Protein AF-A0A966MQL0-F1 (afdb_monomer_lite)

Radius of gyration: 12.39 Å; chains: 1; bounding box: 26×18×35 Å

pLDDT: mean 83.42, std 11.23, range [56.28, 94.94]

Foldseek 3Di:
DDDDCLQPVDPPRPSVVVVLVVVQVCCCPPVVKHFHKDFPDHVSVVGPDTDIDTDIDHD

Sequence (59 aa):
ERSPVSADAAPKGAGCGLYEAAFREALQLVADADGAVDHVMCRTRGDSSCQWRADWRRR

Structure (mmCIF, N/CA/C/O backbone):
data_AF-A0A966MQL0-F1
#
_entry.id   AF-A0A966MQL0-F1
#
loop_
_atom_site.group_PDB
_atom_site.id
_atom_site.type_symbol
_atom_site.label_atom_id
_atom_site.label_alt_id
_atom_site.label_comp_id
_atom_site.label_asym_id
_atom_site.label_entity_id
_atom_site.label_seq_id
_atom_site.pdbx_PDB_ins_code
_atom_site.Cartn_x
_atom_site.Cartn_y
_atom_site.Cartn_z
_atom_site.occupancy
_atom_site.B_iso_or_equiv
_atom_site.auth_seq_id
_atom_site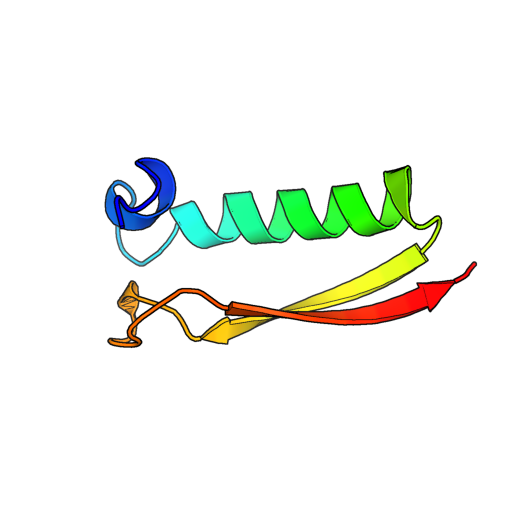.auth_comp_id
_atom_site.auth_asym_id
_atom_site.auth_atom_id
_atom_site.pdbx_PDB_model_num
ATOM 1 N N . GLU A 1 1 ? 3.703 -9.539 18.276 1.00 56.28 1 GLU A N 1
ATOM 2 C CA . GLU A 1 1 ? 4.308 -8.799 17.145 1.00 56.28 1 GLU A CA 1
ATOM 3 C C . GLU A 1 1 ? 4.007 -7.315 17.320 1.00 56.28 1 GLU A C 1
ATOM 5 O O . GLU A 1 1 ? 2.871 -6.973 17.622 1.00 56.28 1 GLU A O 1
ATOM 10 N N . ARG A 1 2 ? 5.028 -6.448 17.297 1.00 62.22 2 ARG A N 1
ATOM 11 C CA . ARG A 1 2 ? 4.868 -5.007 17.548 1.00 62.22 2 ARG A CA 1
ATOM 12 C C . ARG A 1 2 ? 4.639 -4.306 16.213 1.00 62.22 2 ARG A C 1
ATOM 14 O O . ARG A 1 2 ? 5.507 -4.377 15.349 1.00 62.22 2 ARG A O 1
ATOM 21 N N . SER A 1 3 ? 3.487 -3.662 16.058 1.00 62.69 3 SER A N 1
ATOM 22 C CA . SER A 1 3 ? 3.175 -2.880 14.862 1.00 62.69 3 SER A CA 1
ATOM 23 C C . SER A 1 3 ? 4.170 -1.732 14.668 1.00 62.69 3 SER A C 1
ATOM 25 O O . SER A 1 3 ? 4.666 -1.171 15.654 1.00 62.69 3 SER A O 1
ATOM 27 N N . PRO A 1 4 ? 4.454 -1.341 13.416 1.00 65.69 4 PRO A N 1
ATOM 28 C CA . PRO A 1 4 ? 5.224 -0.140 13.143 1.00 65.69 4 PRO A CA 1
ATOM 29 C C . PRO A 1 4 ? 4.508 1.105 13.672 1.00 65.69 4 PRO A C 1
ATOM 31 O O . PRO A 1 4 ? 3.296 1.243 13.510 1.00 65.69 4 PRO A O 1
ATOM 34 N N . VAL A 1 5 ? 5.267 2.044 14.243 1.00 68.06 5 VAL A N 1
ATOM 35 C CA . VAL A 1 5 ? 4.721 3.277 14.837 1.00 68.06 5 VAL A CA 1
ATOM 36 C C . VAL A 1 5 ? 3.866 4.052 13.833 1.00 68.06 5 VAL A C 1
ATOM 38 O O . VAL A 1 5 ? 2.771 4.477 14.168 1.00 68.06 5 VAL A O 1
ATOM 41 N N . SER A 1 6 ? 4.305 4.183 12.583 1.00 68.56 6 SER A N 1
ATOM 42 C CA . SER A 1 6 ? 3.568 4.902 11.535 1.00 68.56 6 SER A CA 1
ATOM 43 C C . SER A 1 6 ? 2.262 4.223 11.116 1.00 68.56 6 SER A C 1
ATOM 45 O O . SER A 1 6 ? 1.349 4.925 10.690 1.00 68.56 6 SER A O 1
ATOM 47 N N . ALA A 1 7 ? 2.139 2.898 11.248 1.00 63.97 7 ALA A N 1
ATOM 48 C CA . ALA A 1 7 ? 0.916 2.180 10.887 1.00 63.97 7 ALA A CA 1
ATOM 49 C C . ALA A 1 7 ? -0.247 2.511 11.837 1.00 63.97 7 ALA A C 1
ATOM 51 O O . ALA A 1 7 ? -1.381 2.648 11.381 1.00 63.97 7 ALA A O 1
ATOM 52 N N . ASP A 1 8 ? 0.048 2.693 13.129 1.00 67.25 8 ASP A N 1
ATOM 53 C CA . ASP A 1 8 ? -0.959 2.969 14.160 1.00 67.25 8 ASP A CA 1
ATOM 54 C C . ASP A 1 8 ? -1.003 4.462 14.585 1.00 67.25 8 ASP A C 1
ATOM 56 O O . ASP A 1 8 ? -1.984 4.897 15.183 1.00 67.25 8 ASP A O 1
ATOM 60 N N . ALA A 1 9 ? 0.019 5.276 14.273 1.00 64.88 9 ALA A N 1
ATOM 61 C CA . ALA A 1 9 ? 0.102 6.681 14.713 1.00 64.88 9 ALA A CA 1
ATOM 62 C C . ALA A 1 9 ? -0.713 7.675 13.869 1.00 64.88 9 ALA A C 1
ATOM 64 O O . ALA A 1 9 ? -0.980 8.790 14.317 1.00 64.88 9 ALA A O 1
ATOM 65 N N . ALA A 1 10 ? -1.078 7.314 12.638 1.00 64.94 10 ALA A N 1
ATOM 66 C CA . ALA A 1 10 ? -1.661 8.252 11.687 1.00 64.94 10 ALA A CA 1
ATOM 67 C C . ALA A 1 10 ? -3.186 8.042 11.539 1.00 64.94 10 ALA A C 1
ATOM 69 O O . ALA A 1 10 ? -3.617 6.938 11.181 1.00 64.94 10 ALA A O 1
ATOM 70 N N . PRO A 1 11 ? -4.023 9.081 11.754 1.00 65.12 11 PRO A N 1
ATOM 71 C CA . PRO A 1 11 ? -5.474 8.970 11.630 1.00 65.12 11 PRO A CA 1
ATOM 72 C C . PRO A 1 11 ? -5.896 8.421 10.268 1.00 65.12 11 PRO A C 1
ATOM 74 O O . PRO A 1 11 ? -5.306 8.757 9.239 1.00 65.12 11 PRO A O 1
ATOM 77 N N . LYS A 1 12 ? -6.953 7.599 10.258 1.00 66.06 12 LYS A N 1
ATOM 78 C CA . LYS A 1 12 ? -7.592 7.079 9.034 1.00 66.06 12 LYS A CA 1
ATOM 79 C C . LYS A 1 12 ? -6.641 6.334 8.082 1.00 66.06 12 LYS A C 1
ATOM 81 O O . LYS A 1 12 ? -6.947 6.184 6.906 1.00 66.06 12 LYS A O 1
ATOM 86 N N . GLY A 1 13 ? -5.505 5.841 8.576 1.00 65.75 13 GLY A N 1
ATOM 87 C CA . GLY A 1 13 ? -4.579 5.038 7.780 1.00 65.75 13 GLY A CA 1
ATOM 88 C C . GLY A 1 13 ? -3.633 5.855 6.906 1.00 65.75 13 GLY A C 1
ATOM 89 O O . GLY A 1 13 ? -3.054 5.291 5.984 1.00 65.75 13 GLY A O 1
ATOM 90 N N . ALA A 1 14 ? -3.412 7.144 7.197 1.00 73.50 14 ALA A N 1
ATOM 91 C CA . ALA A 1 14 ? -2.434 7.960 6.464 1.00 73.50 14 ALA A CA 1
ATOM 92 C C . ALA A 1 14 ? -1.007 7.365 6.488 1.00 73.50 14 ALA A C 1
ATOM 94 O O . ALA A 1 14 ? -0.239 7.545 5.547 1.00 73.50 14 ALA A O 1
ATOM 95 N N . GLY A 1 15 ? -0.678 6.557 7.500 1.00 80.38 15 GLY A N 1
ATOM 96 C CA . GLY A 1 15 ? 0.565 5.789 7.553 1.00 80.38 15 GLY A CA 1
ATOM 97 C C . GLY A 1 15 ? 0.678 4.712 6.474 1.00 80.38 15 GLY A C 1
ATOM 98 O O . GLY A 1 15 ? 1.782 4.374 6.067 1.00 80.38 15 GLY A O 1
ATOM 99 N N . CYS A 1 16 ? -0.441 4.202 5.952 1.00 87.62 16 CYS A N 1
ATOM 100 C CA . CYS A 1 16 ? -0.438 3.200 4.887 1.00 87.62 16 CYS A CA 1
ATOM 101 C C . CYS A 1 16 ? 0.021 3.782 3.544 1.00 87.62 16 CYS A C 1
ATOM 103 O O . CYS A 1 16 ? 0.630 3.058 2.765 1.00 87.62 16 CYS A O 1
ATOM 105 N N . GLY A 1 17 ? -0.199 5.082 3.305 1.00 86.44 17 GLY A N 1
ATOM 106 C CA . GLY A 1 17 ? 0.300 5.764 2.107 1.00 86.44 17 GLY A CA 1
ATOM 107 C C . GLY A 1 17 ? 1.829 5.843 2.063 1.00 86.44 17 GLY A C 1
ATOM 108 O O . GLY A 1 17 ? 2.421 5.668 1.003 1.00 86.44 17 GLY A O 1
ATOM 109 N N . LEU A 1 18 ? 2.484 6.011 3.222 1.00 87.19 18 LEU A N 1
ATOM 110 C CA . LEU A 1 18 ? 3.947 5.930 3.325 1.00 87.19 18 LEU A CA 1
ATOM 111 C C . LEU A 1 18 ? 4.456 4.548 2.891 1.00 87.19 18 LEU A C 1
ATOM 113 O O . LEU A 1 18 ? 5.416 4.454 2.132 1.00 87.19 18 LEU A O 1
ATOM 117 N N . TYR A 1 19 ? 3.811 3.480 3.366 1.00 89.25 19 TYR A N 1
ATOM 118 C CA . TYR A 1 19 ? 4.188 2.112 3.011 1.00 89.25 19 TYR A CA 1
ATOM 119 C C . TYR A 1 19 ? 3.917 1.797 1.543 1.00 89.25 19 TYR A C 1
ATOM 121 O O . TYR A 1 19 ? 4.767 1.205 0.890 1.00 89.25 19 TYR A O 1
ATOM 129 N N . GLU A 1 20 ? 2.777 2.233 1.008 1.00 90.75 20 GLU A N 1
ATOM 130 C CA . GLU A 1 20 ? 2.461 2.082 -0.413 1.00 90.75 20 GLU A CA 1
ATOM 131 C C . GLU A 1 20 ? 3.525 2.747 -1.298 1.00 90.75 20 GLU A C 1
ATOM 133 O O . GLU A 1 20 ? 4.044 2.108 -2.213 1.00 90.75 20 GLU A O 1
ATOM 138 N N . ALA A 1 21 ? 3.921 3.985 -0.980 1.00 91.19 21 ALA A N 1
ATOM 139 C CA . ALA A 1 21 ? 4.999 4.673 -1.683 1.00 91.19 21 ALA A CA 1
ATOM 140 C C . ALA A 1 21 ? 6.330 3.912 -1.570 1.00 91.19 21 ALA A C 1
ATOM 142 O O . ALA A 1 21 ? 6.989 3.677 -2.578 1.00 91.19 21 ALA A O 1
ATOM 143 N N . ALA A 1 22 ? 6.691 3.449 -0.369 1.00 91.88 22 ALA A N 1
ATOM 144 C CA . ALA A 1 22 ? 7.917 2.680 -0.159 1.00 91.88 22 ALA A CA 1
ATOM 145 C C . ALA A 1 22 ? 7.948 1.375 -0.978 1.00 91.88 22 ALA A C 1
ATOM 147 O O . ALA A 1 22 ? 8.987 1.029 -1.537 1.00 91.88 22 ALA A O 1
ATOM 148 N N . PHE A 1 23 ? 6.823 0.661 -1.093 1.00 92.88 23 PHE A N 1
ATOM 149 C CA . PHE A 1 23 ? 6.742 -0.544 -1.921 1.00 92.88 23 PHE A CA 1
ATOM 150 C C . PHE A 1 23 ? 6.876 -0.237 -3.415 1.00 92.88 23 PHE A C 1
ATOM 152 O O . PHE A 1 23 ? 7.544 -0.989 -4.123 1.00 92.88 23 PHE A O 1
ATOM 159 N N . ARG A 1 24 ? 6.289 0.865 -3.896 1.00 92.31 24 ARG A N 1
ATOM 160 C CA . ARG A 1 24 ? 6.433 1.296 -5.296 1.00 92.31 24 ARG A CA 1
ATOM 161 C C . ARG A 1 24 ? 7.880 1.641 -5.639 1.00 92.31 24 ARG A C 1
ATOM 163 O O . ARG A 1 24 ? 8.395 1.143 -6.635 1.00 92.31 24 ARG A O 1
ATOM 170 N N . GLU A 1 25 ? 8.547 2.413 -4.789 1.00 94.19 25 GLU A N 1
ATOM 171 C CA . GLU A 1 25 ? 9.966 2.744 -4.965 1.00 94.19 25 GLU A CA 1
ATOM 172 C C . GLU A 1 25 ? 10.846 1.486 -4.915 1.00 94.19 25 GLU A C 1
ATOM 174 O O . GLU A 1 25 ? 11.760 1.327 -5.721 1.00 94.19 25 GLU A O 1
ATOM 179 N N . ALA A 1 26 ? 10.550 0.534 -4.023 1.00 93.19 26 ALA A N 1
ATOM 180 C CA . ALA A 1 26 ? 11.284 -0.728 -3.956 1.00 93.19 26 ALA A CA 1
ATOM 181 C C . ALA A 1 26 ? 11.128 -1.572 -5.234 1.00 93.19 26 ALA A C 1
ATOM 183 O O . ALA A 1 26 ? 12.109 -2.155 -5.694 1.00 93.19 26 ALA A O 1
ATOM 184 N N . LEU A 1 27 ? 9.934 -1.625 -5.838 1.00 92.44 27 LEU A N 1
ATOM 185 C CA . LEU A 1 27 ? 9.733 -2.313 -7.122 1.00 92.44 27 LEU A CA 1
ATOM 186 C C . LEU A 1 27 ? 10.595 -1.700 -8.230 1.00 92.44 27 LEU A C 1
ATOM 188 O O . LEU A 1 27 ? 11.229 -2.435 -8.987 1.00 92.44 27 LEU A O 1
ATOM 192 N N . GLN A 1 28 ? 10.681 -0.372 -8.275 1.00 90.88 28 GLN A N 1
ATOM 193 C CA . GLN A 1 28 ? 11.486 0.331 -9.270 1.00 90.88 28 GLN A CA 1
ATOM 194 C C . GLN A 1 28 ? 12.986 0.123 -9.043 1.00 90.88 28 GLN A C 1
ATOM 196 O O . GLN A 1 28 ? 13.707 -0.243 -9.965 1.00 90.88 28 GLN A O 1
ATOM 201 N N . LEU A 1 29 ? 13.463 0.326 -7.813 1.00 94.06 29 LEU A 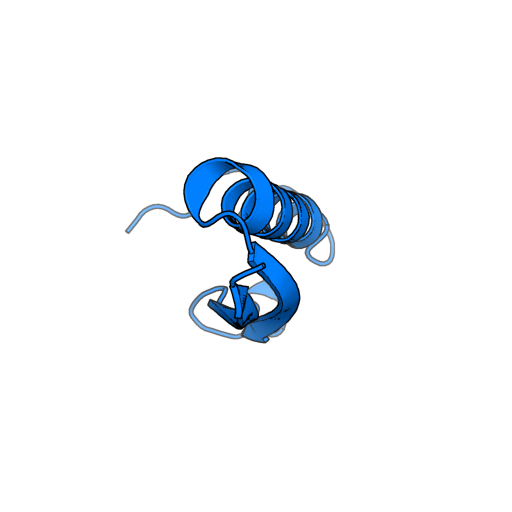N 1
ATOM 202 C CA . LEU A 1 29 ? 14.897 0.362 -7.517 1.00 94.06 29 LEU A CA 1
ATOM 203 C C . LEU A 1 29 ? 15.521 -1.023 -7.318 1.00 94.06 29 LEU A C 1
ATOM 205 O O . LEU A 1 29 ? 16.710 -1.196 -7.571 1.00 94.06 29 LEU A O 1
ATOM 209 N N . VAL A 1 30 ? 14.749 -1.999 -6.833 1.00 91.56 30 VAL A N 1
ATOM 210 C CA . VAL A 1 30 ? 15.262 -3.337 -6.491 1.00 91.56 30 VAL A CA 1
ATOM 211 C C . VAL A 1 30 ? 14.890 -4.370 -7.547 1.00 91.56 30 VAL A C 1
ATOM 213 O O . VAL A 1 30 ? 15.708 -5.227 -7.875 1.00 91.56 30 VAL A O 1
ATOM 216 N N . ALA A 1 31 ? 13.661 -4.318 -8.067 1.00 88.38 31 ALA A N 1
ATOM 217 C CA . ALA A 1 31 ? 13.156 -5.321 -9.004 1.00 88.38 31 ALA A CA 1
ATOM 218 C C . ALA A 1 31 ? 13.238 -4.893 -10.481 1.00 88.38 31 ALA A C 1
ATOM 220 O O . ALA A 1 31 ? 12.911 -5.713 -11.343 1.00 88.38 31 ALA A O 1
ATOM 221 N N . ASP A 1 32 ? 13.674 -3.655 -10.761 1.00 90.62 32 ASP A N 1
ATOM 222 C CA . ASP A 1 32 ? 13.643 -3.023 -12.091 1.00 90.62 32 ASP A CA 1
ATOM 223 C C . ASP A 1 32 ? 12.286 -3.239 -12.782 1.00 90.62 32 ASP A C 1
ATOM 225 O O . ASP A 1 32 ? 12.154 -3.703 -13.919 1.00 90.62 32 ASP A O 1
ATOM 229 N N . ALA A 1 33 ? 11.235 -3.006 -12.001 1.00 87.94 33 ALA A N 1
ATOM 230 C CA . ALA A 1 33 ? 9.867 -3.295 -12.365 1.00 87.94 33 ALA A CA 1
ATOM 231 C C . ALA A 1 33 ? 8.972 -2.085 -12.132 1.00 87.94 33 ALA A C 1
ATOM 233 O O . ALA A 1 33 ? 9.183 -1.277 -11.229 1.00 87.94 33 ALA A O 1
ATOM 234 N N . ASP A 1 34 ? 7.931 -2.002 -12.951 1.00 86.00 34 ASP A N 1
ATOM 235 C CA . ASP A 1 34 ? 6.864 -1.020 -12.813 1.00 86.00 34 ASP A CA 1
ATOM 236 C C . ASP A 1 34 ? 5.531 -1.750 -12.619 1.00 86.00 34 ASP A C 1
ATOM 238 O O . ASP A 1 34 ? 5.347 -2.880 -13.094 1.00 86.00 34 ASP A O 1
ATOM 242 N N . GLY A 1 35 ? 4.608 -1.138 -11.883 1.00 86.50 35 GLY A N 1
ATOM 243 C CA . GLY A 1 35 ? 3.370 -1.804 -11.505 1.00 86.50 35 GLY A CA 1
ATOM 244 C C . GLY A 1 35 ? 2.522 -1.073 -10.475 1.00 86.50 35 GLY A C 1
ATOM 245 O O . GLY A 1 35 ? 2.938 -0.098 -9.842 1.00 86.50 35 GLY A O 1
ATOM 246 N N . ALA A 1 36 ? 1.303 -1.578 -10.309 1.00 90.44 36 ALA A N 1
ATOM 247 C CA . ALA A 1 36 ? 0.378 -1.124 -9.286 1.00 90.44 36 ALA A CA 1
ATOM 248 C C . ALA A 1 36 ? 0.672 -1.835 -7.961 1.00 90.44 36 ALA A C 1
ATOM 250 O O . ALA A 1 36 ? 0.977 -3.027 -7.931 1.00 90.44 36 ALA A O 1
ATOM 251 N N . VAL A 1 37 ? 0.546 -1.105 -6.855 1.00 93.50 37 VAL A N 1
ATOM 252 C CA . VAL A 1 37 ? 0.583 -1.671 -5.504 1.00 93.50 37 VAL A CA 1
ATOM 253 C C . VAL A 1 37 ? -0.756 -1.368 -4.851 1.00 93.50 37 VAL A C 1
ATOM 255 O O . VAL A 1 37 ? -1.017 -0.233 -4.468 1.00 93.50 37 VAL A O 1
ATOM 258 N N . ASP A 1 38 ? -1.601 -2.387 -4.728 1.00 92.56 38 ASP A N 1
ATOM 259 C CA . ASP A 1 38 ? -2.921 -2.274 -4.118 1.00 92.56 38 ASP A CA 1
ATOM 260 C C . ASP A 1 38 ? -2.854 -2.589 -2.627 1.00 92.56 38 ASP A C 1
ATOM 262 O O . ASP A 1 38 ? -2.370 -3.646 -2.212 1.00 92.56 38 ASP A O 1
ATOM 266 N N . HIS A 1 39 ? -3.430 -1.718 -1.806 1.00 93.00 39 HIS A N 1
ATOM 267 C CA . HIS A 1 39 ? -3.574 -1.947 -0.374 1.00 93.00 39 HIS A CA 1
ATOM 268 C C . HIS A 1 39 ? -4.819 -2.798 -0.062 1.00 93.00 39 HIS A C 1
ATOM 270 O O . HIS A 1 39 ? -5.906 -2.284 0.229 1.00 93.00 39 HIS A O 1
ATOM 276 N N . VAL A 1 40 ? -4.657 -4.121 -0.119 1.00 94.94 40 VAL A N 1
ATOM 277 C CA . VAL A 1 40 ? -5.759 -5.098 -0.104 1.00 94.94 40 VAL A CA 1
ATOM 278 C C . VAL A 1 40 ? -6.347 -5.384 1.282 1.00 94.94 40 VAL A C 1
ATOM 280 O O . VAL A 1 40 ? -7.546 -5.617 1.383 1.00 94.94 40 VAL A O 1
ATOM 283 N N . MET A 1 41 ? -5.566 -5.287 2.360 1.00 92.25 41 ME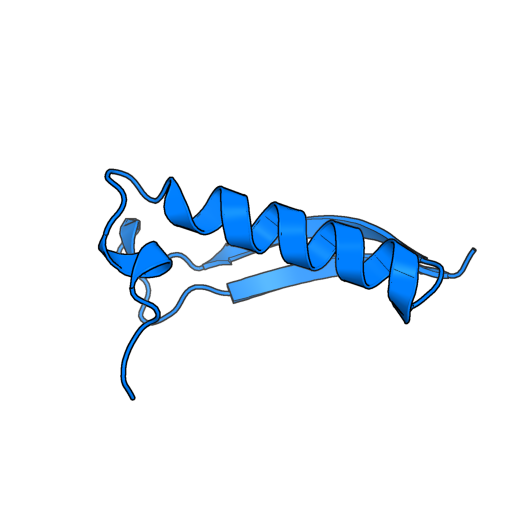T A N 1
ATOM 284 C CA . MET A 1 41 ? -6.057 -5.399 3.747 1.00 92.25 41 MET A CA 1
ATOM 285 C C . MET A 1 41 ? -5.504 -4.250 4.571 1.00 92.25 41 MET A C 1
ATOM 287 O O . MET A 1 41 ? -4.358 -3.872 4.357 1.00 92.25 41 MET A O 1
ATOM 291 N N . CYS A 1 42 ? -6.292 -3.691 5.487 1.00 88.75 42 CYS A N 1
ATOM 292 C CA . CYS A 1 42 ? -5.886 -2.568 6.317 1.00 88.75 42 CYS A CA 1
ATOM 293 C C . CYS A 1 42 ? -6.441 -2.648 7.736 1.00 88.75 42 CYS A C 1
ATOM 295 O O . CYS A 1 42 ? -7.648 -2.729 7.965 1.00 88.75 42 CYS A O 1
ATOM 297 N N . ARG A 1 43 ? -5.550 -2.452 8.706 1.00 85.50 43 ARG A N 1
ATOM 298 C CA . ARG A 1 43 ? -5.901 -2.394 10.129 1.00 85.50 43 ARG A CA 1
ATOM 299 C C . ARG A 1 43 ? -6.910 -1.299 10.460 1.00 85.50 43 ARG A C 1
ATOM 301 O O . ARG A 1 43 ? -7.776 -1.502 11.301 1.00 85.50 43 ARG A O 1
ATOM 308 N N . THR A 1 44 ? -6.867 -0.160 9.767 1.00 82.88 44 THR A N 1
ATOM 309 C CA . THR A 1 44 ? -7.843 0.923 9.992 1.00 82.88 44 THR A CA 1
ATOM 310 C C . THR A 1 44 ? -9.236 0.598 9.456 1.00 82.88 44 THR A C 1
ATOM 312 O O . THR A 1 44 ? -10.196 1.267 9.831 1.00 82.88 44 THR A O 1
ATOM 315 N N . ARG A 1 45 ? -9.357 -0.444 8.622 1.00 86.00 45 ARG A N 1
ATOM 316 C CA . ARG A 1 45 ? -10.629 -1.019 8.165 1.00 86.00 45 ARG A CA 1
ATOM 317 C C . ARG A 1 45 ? -11.107 -2.188 9.037 1.00 86.00 45 ARG A C 1
ATOM 319 O O . ARG A 1 45 ? -12.196 -2.694 8.796 1.00 86.00 45 ARG A O 1
ATOM 326 N N . GLY A 1 46 ? -10.335 -2.586 10.052 1.00 87.69 46 GLY A N 1
ATOM 327 C CA . GLY A 1 46 ? -10.651 -3.703 10.947 1.00 87.69 46 GLY A CA 1
ATOM 328 C C . GLY A 1 46 ? -9.945 -5.020 10.611 1.00 87.69 46 GLY A C 1
ATOM 329 O O . GLY A 1 46 ? -10.192 -6.015 11.289 1.00 87.69 46 GLY A O 1
ATOM 330 N N . ASP A 1 47 ? -9.058 -5.045 9.610 1.00 90.25 47 ASP A N 1
ATOM 331 C CA . ASP A 1 47 ? -8.253 -6.230 9.298 1.00 90.25 47 ASP A CA 1
ATOM 332 C C . ASP A 1 47 ? -7.162 -6.478 10.359 1.00 90.25 47 ASP A C 1
ATOM 334 O O . ASP A 1 47 ? -6.699 -5.561 11.040 1.00 90.25 47 ASP A O 1
ATOM 338 N N . SER A 1 48 ? -6.691 -7.722 10.486 1.00 88.62 48 SER A N 1
ATOM 339 C CA . SER A 1 48 ? -5.642 -8.081 11.456 1.00 88.62 48 SER A CA 1
ATOM 340 C C . SER A 1 48 ? -4.286 -7.430 11.142 1.00 88.62 48 SER A C 1
ATOM 342 O O . SER A 1 48 ? -3.551 -7.020 12.048 1.00 88.62 48 SER A O 1
ATOM 344 N N . SER A 1 49 ? -3.965 -7.286 9.857 1.00 86.62 49 SER A N 1
ATOM 345 C CA . SER A 1 49 ? -2.718 -6.710 9.359 1.00 86.62 49 SER A CA 1
ATOM 346 C C . SER A 1 49 ? -2.947 -5.913 8.077 1.00 86.62 49 SER A C 1
ATOM 348 O O . SER A 1 49 ? -3.925 -6.122 7.356 1.00 86.62 49 SER A O 1
ATOM 350 N N . CYS A 1 50 ? -2.040 -4.973 7.797 1.00 90.00 50 CYS A N 1
ATOM 351 C CA . CYS A 1 50 ? -2.009 -4.333 6.489 1.00 90.00 50 CYS A CA 1
ATOM 352 C C . CYS A 1 50 ? -1.306 -5.262 5.496 1.00 90.00 50 CYS A C 1
ATOM 354 O O . CYS A 1 50 ? -0.228 -5.779 5.796 1.00 90.00 50 CYS A O 1
ATOM 356 N N . GLN A 1 51 ? -1.911 -5.470 4.330 1.00 92.19 51 GLN A N 1
ATOM 357 C CA . GLN A 1 51 ? -1.339 -6.282 3.260 1.00 92.19 51 GLN A CA 1
AT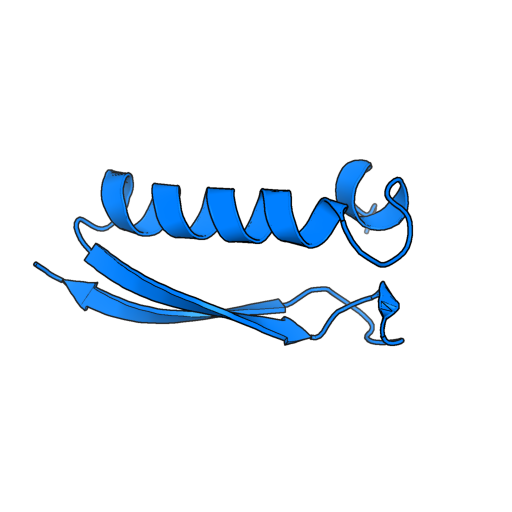OM 358 C C . GLN A 1 51 ? -1.427 -5.538 1.938 1.00 92.19 51 GLN A C 1
ATOM 360 O O . GLN A 1 51 ? -2.431 -4.885 1.644 1.00 92.19 51 GLN A O 1
ATOM 365 N N . TRP A 1 52 ? -0.378 -5.683 1.135 1.00 93.56 52 TRP A N 1
ATOM 366 C CA . TRP A 1 52 ? -0.272 -5.080 -0.183 1.00 93.56 52 TRP A CA 1
ATOM 367 C C . TRP A 1 52 ? -0.072 -6.162 -1.229 1.00 93.56 52 TRP A C 1
ATOM 369 O O . TRP A 1 52 ? 0.636 -7.143 -1.000 1.00 93.56 52 TRP A O 1
ATOM 379 N N . ARG A 1 53 ? -0.691 -5.963 -2.386 1.00 94.50 53 ARG A N 1
ATOM 380 C CA . ARG A 1 53 ? -0.500 -6.801 -3.561 1.00 94.50 53 ARG A CA 1
ATOM 381 C C . ARG A 1 53 ? 0.122 -5.955 -4.653 1.00 94.50 53 ARG A C 1
ATOM 383 O O . ARG A 1 53 ? -0.457 -4.954 -5.055 1.00 94.50 53 ARG A O 1
ATOM 390 N N . ALA A 1 54 ? 1.282 -6.379 -5.128 1.00 93.31 54 ALA A N 1
ATOM 391 C CA . ALA A 1 54 ? 1.909 -5.775 -6.286 1.00 93.31 54 ALA A CA 1
ATOM 392 C C . ALA A 1 54 ? 1.485 -6.539 -7.548 1.00 93.31 54 ALA A C 1
ATOM 394 O O . ALA A 1 54 ? 1.733 -7.741 -7.642 1.00 93.31 54 ALA A O 1
ATOM 395 N N . ASP A 1 55 ? 0.872 -5.845 -8.504 1.00 92.19 55 ASP A N 1
ATOM 396 C CA . ASP A 1 55 ? 0.704 -6.317 -9.881 1.00 92.19 55 ASP A CA 1
ATOM 397 C C . ASP A 1 55 ? 1.736 -5.595 -10.745 1.00 92.19 55 ASP A C 1
ATOM 399 O O . ASP A 1 55 ? 1.666 -4.380 -10.938 1.00 92.19 55 ASP A O 1
ATOM 403 N N . TRP A 1 56 ? 2.760 -6.326 -11.179 1.00 88.94 56 TRP A N 1
ATOM 404 C CA . TRP A 1 56 ? 3.925 -5.741 -11.831 1.00 88.94 56 TRP A CA 1
ATOM 405 C C . TRP A 1 56 ? 4.498 -6.663 -12.898 1.00 88.94 56 TRP A C 1
ATOM 407 O O . TRP A 1 56 ? 4.296 -7.880 -12.897 1.00 88.94 56 TRP A O 1
ATOM 417 N N . ARG A 1 57 ? 5.249 -6.058 -13.817 1.00 82.12 57 ARG A N 1
ATOM 418 C CA . ARG A 1 57 ? 6.055 -6.758 -14.818 1.00 82.12 57 ARG A CA 1
ATOM 419 C C . ARG A 1 57 ? 7.463 -6.175 -14.806 1.00 82.12 57 ARG A C 1
ATOM 421 O O . ARG A 1 57 ? 7.633 -4.981 -14.558 1.00 82.12 57 ARG A O 1
ATOM 428 N N . ARG A 1 58 ? 8.467 -7.022 -15.051 1.00 75.81 58 ARG A N 1
ATOM 429 C CA . ARG A 1 58 ? 9.834 -6.532 -15.275 1.00 75.81 58 ARG A CA 1
ATOM 430 C C . ARG A 1 58 ? 9.878 -5.681 -16.537 1.00 75.81 58 ARG A C 1
ATOM 432 O O . ARG A 1 58 ? 9.137 -5.970 -17.482 1.00 75.81 58 ARG A O 1
ATOM 439 N N . ARG A 1 59 ? 10.709 -4.641 -16.498 1.00 65.69 59 ARG A N 1
ATOM 440 C CA . ARG A 1 59 ? 11.042 -3.840 -17.675 1.00 65.69 59 ARG A CA 1
ATOM 441 C C . ARG A 1 59 ? 11.880 -4.632 -18.674 1.00 65.69 59 ARG A C 1
ATOM 443 O O . ARG A 1 59 ? 12.533 -5.622 -18.268 1.00 65.69 59 ARG A O 1
#

Secondary structure (DSSP, 8-state):
-PPPHHHHHSGGGHHHHHHHHHHHHHHHHHH-EEEEEEEEE-GGGT-SS-EEEEEEEE-

=== Feature glossary ===
Legend for the data blocks above and below:

— What the protein is —

The amino-acid sequence is the protein's primary structure: the linear order of residues from the N-terminus to the C-terminus, written in one-letter code. Everything else here — the 3D coordinates, the secondary structure, the domain annotations — is ultimately a consequence of this string.

Functional annotations link the protein to curated databases. InterPro entries identify conserved domains and families by matching the sequence against member-database signatures (Pfam, PROSITE, CDD, …). Gene Ontology (GO) terms describe molecular function, biological process, and cellular component in a controlled vocabulary. CATH places the structure in a hierarchical fold classification (Class/Architecture/Topology/Homologous-superfamily). The organism is the source species.

— Where its atoms are —

Atomic coordinates in PDBx/mmCIF format — the same representation the Protein Data Bank distributes. Each line of the _atom_site loop places one backbone atom in Cartesian space (units: ångströms, origin: arbitrary).

The six renders are orthographic views along the three Cartesian axes in both directions. Representation (cartoon, sticks, or surface) and color scheme (sequence-rainbow or by-chain) vary across proteins so the training set covers all the common visualization conventions.

— Local backbone conformation —

Eight-state secondary structure (DSSP): H is the canonical α-helix, G the tighter 3₁₀-helix, I the wider π-helix; E/B ar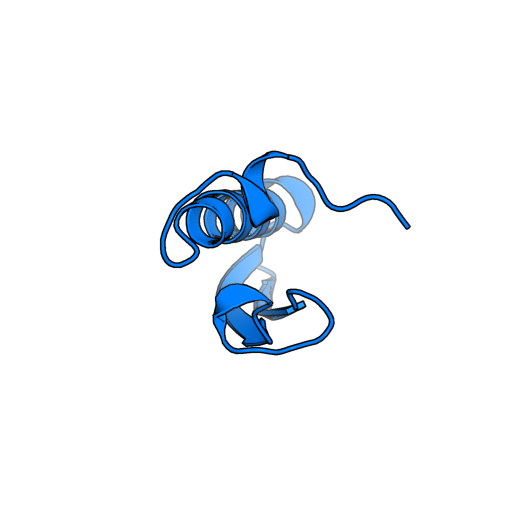e β-structure, T and S are turns and bends, and '-' is everything else. DSSP derives these from the pattern of main-chain N–H···O=C hydrogen bonds, not from the sequence.

Three-state secondary structure (P-SEA) collapses the eight DSSP classes into helix (a), strand (b), and coil (c). P-SEA assigns these from Cα geometry alone — distances and angles — without requiring backbone oxygens, so it works on any Cα trace.

φ (phi) and ψ (psi) are the two rotatable backbone dihedrals per residue: φ is the C(i-1)–N–Cα–C torsion, ψ is the N–Cα–C–N(i+1) torsion, both in degrees on (−180°, 180°]. α-helical residues cluster near (−60°, −45°); β-strand residues near (−120°, +130°). A Ramachandran plot is simply a scatter of (φ, ψ) for every residue.

— Global shape and packing —

The geometric summary reports three shape descriptors. Rg (radius of gyration) measures how spread out the Cα atoms are about their centre of mass; compact globular proteins have small Rg, elongated or unfolded ones large. Cα contacts (<8 Å, |i−j|>4) count long-range residue pairs in spatial proximity — high for tightly packed folds, near zero for rods or random coil. The bounding-box extents give the protein's footprint along x, y, z in Å.

SASA measures how much of the protein is reachable by solvent. It is computed by rolling a water-sized probe over the atomic surface and summing the exposed area (Å²). Per-residue SASA distinguishes core (buried, low SASA) from surface (exposed, high SASA) residues; total SASA is a whole-molecule size measure.

Plot images: a contact map (which residues are close in 3D, as an N×N binary image), a Ramachandran scatter (backbone torsion angles, revealing secondary-structure composition at a glance), and — for AlphaFold structures — a PAE heatmap (pairwise prediction confidence).

— Structural neighborhood —

A 3Di character summarizes, for each residue, the relative orientation of the Cα frame of its nearest spatial neigh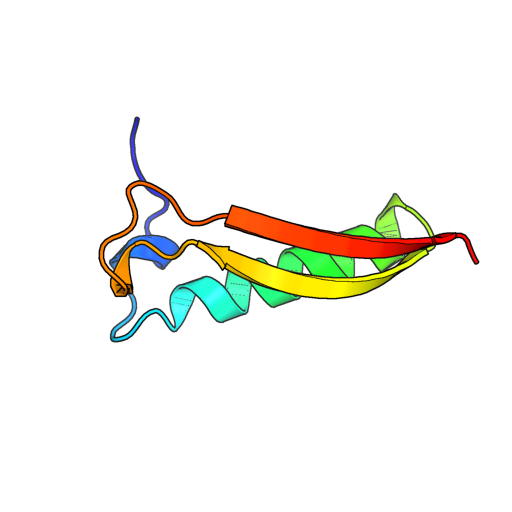bor. Because it encodes fold topology rather than chemistry, 3Di alignments detect remote structural similarity that sequence alignment misses.

The Foldseek neighbor list gives the closest experimentally determined structures in the PDB, ranked by structural alignment. TM-score near 1 means near-identical fold; near 0.3 means only rough topology match. This is how one finds what a novel AlphaFold prediction most resembles in the solved-structure universe.

— Confidence and disorder —

For AlphaFold models, the B-factor field carries pLDDT — the model's own estimate of local accuracy on a 0–100 scale. Regions with pLDDT<50 should be treated as essentially unmodeled; they often correspond to intrinsically disordered segments.

Crystallographic B-factors measure how much each atom's electron density is smeared out, in Å². They rise in mobile loops and surface residues and fall in the buried interior. In AlphaFold models this column is repurposed to hold pLDDT instead.

Predicted Aligned Error (PAE) is an AlphaFold confidence matrix: entry (i, j) is the expected error in the position of residue j, in ångströms, when the prediction is superimposed on the true structure at residue i. Low PAE within a block of residues means that block is internally rigid and well-predicted; high PAE between two blocks means their relative placement is uncertain even if each block individually is confident.